Protein AF-A0A969CR47-F1 (afdb_monomer)

Radius of gyration: 21.84 Å; Cα contacts (8 Å, |Δi|>4): 94; chains: 1; bounding box: 56×28×60 Å

Sequence (159 aa):
MNSETFFQRYEGMYDSLKVIIESSEKRVLGDNDDLFSENINFFIKSYLITICTYLEAFLQDIAFEYANELNSRLKDADIPHNFVHWRIVKDIKDKELNFNKIDFSVDKKEISDNLSANPYKTIKLFKRQFKSEVQQVLMDENKILRKAFDSQGIFSVCD

Solvent-accessible surface area (backbone atoms only — not comparable to full-atom values): 9236 Å² total; per-residue (Å²): 129,64,62,63,60,51,48,56,52,51,48,52,53,50,54,56,49,47,55,51,51,54,52,51,50,48,38,51,76,71,43,96,38,61,71,52,59,77,38,43,71,58,52,55,52,51,51,51,54,50,55,36,50,49,52,28,53,51,54,43,53,48,52,49,52,53,43,50,53,52,32,49,55,45,49,74,65,67,45,54,30,56,66,56,46,62,74,73,48,92,79,84,56,84,90,68,74,58,96,40,77,44,79,63,83,75,54,70,62,62,45,50,77,54,46,45,62,49,61,70,52,30,51,52,44,49,54,70,75,40,84,65,72,62,48,56,60,54,52,57,52,46,56,52,50,49,54,54,48,65,73,65,63,63,75,85,72,81,122

Nearest PDB structures (foldseek):
  3i9w-assembly1_A  TM=3.051E-01  e=6.477E+00  Escherichia coli K-12

Mean predicted aligned error: 13.05 Å

Secondary structure (DSSP, 8-state):
-THHHHHHHHHHHHHHHHHHHHHHHHHHHTS--HHHHHTHHHHHHHHHHHHHHHHHHHHHHHHHHHHHHHHHHHHHTT-BHHHHHHHH-SS--GGG----B------HHHHHHHS-S-HHHHHHHHHHH--SSHHHHHHHHHHHHHHHHHHTTGGGG--

Structure (mmCIF, N/CA/C/O backbone):
data_AF-A0A969CR47-F1
#
_entry.id   AF-A0A969CR47-F1
#
loop_
_atom_site.group_PDB
_atom_site.id
_atom_site.type_symbol
_atom_site.label_atom_id
_atom_site.label_alt_id
_atom_site.label_comp_id
_atom_site.label_asym_id
_atom_site.label_entity_id
_atom_site.label_seq_id
_atom_site.pdbx_PDB_ins_code
_atom_site.Cartn_x
_atom_site.Cartn_y
_atom_site.Cartn_z
_atom_site.occupancy
_atom_site.B_iso_or_equiv
_atom_site.auth_seq_id
_atom_site.auth_comp_id
_atom_site.auth_asym_id
_atom_site.auth_atom_id
_atom_site.pdbx_PDB_model_num
ATOM 1 N N . MET A 1 1 ? -6.660 -4.144 -15.822 1.00 55.97 1 MET A N 1
ATOM 2 C CA . MET A 1 1 ? -6.464 -3.235 -14.677 1.00 55.97 1 MET A CA 1
ATOM 3 C C . MET A 1 1 ? -6.981 -3.940 -13.436 1.00 55.97 1 MET A C 1
ATOM 5 O O . MET A 1 1 ? -8.188 -4.100 -13.309 1.00 55.97 1 MET A O 1
ATOM 9 N N . ASN A 1 2 ? -6.088 -4.412 -12.564 1.00 67.44 2 ASN A N 1
ATOM 10 C CA . ASN A 1 2 ? -6.437 -4.989 -11.261 1.00 67.44 2 ASN A CA 1
ATOM 11 C C . ASN A 1 2 ? -6.736 -3.909 -10.208 1.00 67.44 2 ASN A C 1
ATOM 13 O O . ASN A 1 2 ? -7.090 -4.247 -9.081 1.00 67.44 2 ASN A O 1
ATOM 17 N N . SER A 1 3 ? -6.690 -2.621 -10.559 1.00 67.38 3 SER A N 1
ATOM 18 C CA . SER A 1 3 ? -7.056 -1.512 -9.668 1.00 67.38 3 SER A CA 1
ATOM 19 C C . SER A 1 3 ? -8.432 -1.682 -9.019 1.00 67.38 3 SER A C 1
ATOM 21 O O . SER A 1 3 ? -8.596 -1.364 -7.847 1.00 67.38 3 SER A O 1
ATOM 23 N N . GLU A 1 4 ? -9.409 -2.217 -9.756 1.00 72.88 4 GLU A N 1
ATOM 24 C CA . GLU A 1 4 ? -10.756 -2.486 -9.239 1.00 72.88 4 GLU A CA 1
ATOM 25 C C . GLU A 1 4 ? -10.749 -3.641 -8.224 1.00 72.88 4 GLU 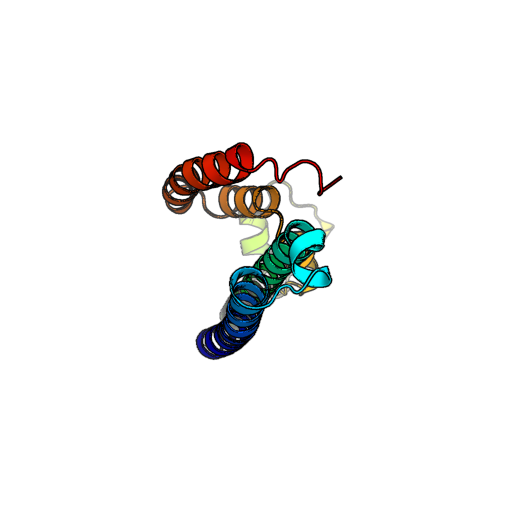A C 1
ATOM 27 O O . GLU A 1 4 ? -11.426 -3.576 -7.202 1.00 72.88 4 GLU A O 1
ATOM 32 N N . THR A 1 5 ? -9.886 -4.642 -8.428 1.00 85.06 5 THR A N 1
ATOM 33 C CA . THR A 1 5 ? -9.691 -5.748 -7.476 1.00 85.06 5 THR A CA 1
ATOM 34 C C . THR A 1 5 ? -8.961 -5.302 -6.208 1.00 85.06 5 THR A C 1
ATOM 36 O O . THR A 1 5 ? -9.307 -5.742 -5.111 1.00 85.06 5 THR A O 1
ATOM 39 N N . PHE A 1 6 ? -7.986 -4.390 -6.324 1.00 86.38 6 PHE A N 1
ATOM 40 C CA . PHE A 1 6 ? -7.343 -3.787 -5.160 1.00 86.38 6 PHE A CA 1
ATOM 41 C C . PHE A 1 6 ? -8.337 -2.938 -4.383 1.00 86.38 6 PHE A C 1
ATOM 43 O O . PHE A 1 6 ? -8.462 -3.120 -3.175 1.00 86.38 6 PHE A O 1
ATOM 50 N N . PHE A 1 7 ? -9.087 -2.074 -5.068 1.00 87.44 7 PHE A N 1
ATOM 51 C CA . PHE A 1 7 ? -10.097 -1.236 -4.434 1.00 87.44 7 PHE A CA 1
ATOM 52 C C . PHE A 1 7 ? -11.090 -2.072 -3.619 1.00 87.44 7 PHE A C 1
ATOM 54 O O . PHE A 1 7 ? -11.187 -1.870 -2.414 1.00 87.44 7 PHE A O 1
ATOM 61 N N . GLN A 1 8 ? -11.710 -3.088 -4.228 1.00 91.44 8 GLN A N 1
ATOM 62 C CA . GLN A 1 8 ? -12.655 -3.983 -3.545 1.00 91.44 8 GLN A CA 1
ATOM 63 C C . GLN A 1 8 ? -12.045 -4.676 -2.319 1.00 91.44 8 GLN A C 1
ATOM 65 O O . GLN A 1 8 ? -12.694 -4.823 -1.284 1.00 91.44 8 GLN A O 1
ATOM 70 N N . ARG A 1 9 ? -10.780 -5.103 -2.410 1.00 92.56 9 ARG A N 1
ATOM 71 C CA . ARG A 1 9 ? -10.086 -5.752 -1.293 1.00 92.56 9 ARG A CA 1
ATOM 72 C C . ARG A 1 9 ? -9.911 -4.801 -0.109 1.00 92.56 9 ARG A C 1
ATOM 74 O O . ARG A 1 9 ? -10.227 -5.175 1.018 1.00 92.56 9 ARG A O 1
ATOM 81 N N . TYR A 1 10 ? -9.366 -3.612 -0.349 1.00 92.50 10 TYR A N 1
ATOM 82 C CA . TYR A 1 10 ? -9.075 -2.658 0.723 1.00 92.50 10 TYR A CA 1
ATOM 83 C C . TYR A 1 10 ? -10.348 -1.991 1.262 1.00 92.50 10 TYR A C 1
ATOM 85 O O . TYR A 1 10 ? -10.428 -1.737 2.463 1.00 92.50 10 TYR A O 1
ATOM 93 N N . GLU A 1 11 ? -11.365 -1.807 0.418 1.00 92.81 11 GLU A N 1
ATOM 94 C CA . GLU A 1 11 ? -12.720 -1.421 0.823 1.00 92.81 11 GLU A CA 1
ATOM 95 C C . GLU A 1 11 ? -13.319 -2.460 1.781 1.00 92.81 11 GLU A C 1
ATOM 97 O O . GLU A 1 11 ? -13.705 -2.113 2.893 1.00 92.81 11 GLU A O 1
ATOM 102 N N . GLY A 1 12 ? -13.262 -3.752 1.440 1.00 94.19 12 GLY A N 1
ATOM 103 C CA . GLY A 1 12 ? -13.749 -4.816 2.325 1.00 94.19 12 GLY A CA 1
ATOM 104 C C . GLY A 1 12 ? -13.012 -4.893 3.672 1.00 94.19 12 GLY A C 1
ATOM 105 O O . GLY A 1 12 ? -13.620 -5.178 4.708 1.00 94.19 12 GLY A O 1
ATOM 106 N N . MET A 1 13 ? -11.705 -4.606 3.693 1.00 94.25 13 MET A N 1
ATOM 107 C CA . MET A 1 13 ? -10.932 -4.509 4.941 1.00 94.25 13 MET A CA 1
ATOM 108 C C . MET A 1 13 ? -11.374 -3.312 5.793 1.00 94.25 13 MET A C 1
ATOM 110 O O . MET A 1 13 ? -11.501 -3.437 7.013 1.00 94.25 13 MET A O 1
ATOM 114 N N . TYR A 1 14 ? -11.636 -2.167 5.160 1.00 93.44 14 TYR A N 1
ATOM 115 C CA . TYR A 1 14 ? -12.145 -0.977 5.833 1.00 93.44 14 TYR A CA 1
ATOM 116 C C . TYR A 1 14 ? -13.555 -1.192 6.396 1.00 93.44 14 TYR A C 1
ATOM 118 O O . TYR A 1 14 ? -13.793 -0.883 7.562 1.00 93.44 14 TYR A O 1
ATOM 126 N N . ASP A 1 15 ? -14.458 -1.798 5.625 1.00 95.25 15 ASP A N 1
ATOM 127 C CA . ASP A 1 15 ? -15.814 -2.123 6.076 1.00 95.25 15 ASP A CA 1
ATOM 128 C C . ASP A 1 15 ? -15.798 -3.084 7.268 1.00 95.25 15 ASP A C 1
ATOM 130 O O . ASP A 1 15 ? -16.512 -2.883 8.252 1.00 95.25 15 ASP A O 1
ATOM 134 N N . SER A 1 16 ? -14.917 -4.086 7.237 1.00 95.38 16 SER A N 1
ATOM 135 C CA . SER A 1 16 ? -14.725 -5.005 8.364 1.00 95.38 16 SER A CA 1
ATOM 136 C C . SER A 1 16 ? -14.256 -4.269 9.623 1.00 95.38 16 SER A C 1
ATOM 138 O O . SER A 1 16 ? -14.755 -4.524 10.720 1.00 95.38 16 SER A O 1
ATOM 140 N N . LEU A 1 17 ? -13.322 -3.322 9.479 1.00 94.44 17 LEU A N 1
ATOM 141 C CA . LEU A 1 17 ? -12.855 -2.494 10.589 1.00 94.44 17 LEU A CA 1
ATOM 142 C C . LEU A 1 17 ? -13.961 -1.574 11.117 1.00 94.44 17 LEU A C 1
ATOM 144 O O . LEU A 1 17 ? -14.091 -1.405 12.328 1.00 94.44 17 LEU A O 1
ATOM 148 N N . LYS A 1 18 ? -14.784 -1.014 10.230 1.00 95.00 18 LYS A N 1
ATOM 149 C CA . LYS A 1 18 ? -15.913 -0.158 10.598 1.00 95.00 18 LYS A CA 1
ATOM 150 C C . LYS A 1 18 ? -16.908 -0.896 11.494 1.00 95.00 18 LYS A C 1
ATOM 152 O O . LYS A 1 18 ? -17.297 -0.358 12.526 1.00 95.00 18 LYS A O 1
ATOM 157 N N . VAL A 1 19 ? -17.233 -2.149 11.169 1.00 96.25 19 VAL A N 1
ATOM 158 C CA . VAL A 1 19 ? -18.091 -3.000 12.014 1.00 96.25 19 VAL A CA 1
ATOM 159 C C . VAL A 1 19 ? -17.498 -3.183 13.417 1.00 96.25 19 VAL A C 1
ATOM 161 O O . VAL A 1 19 ? -18.226 -3.136 14.409 1.00 96.25 19 VAL A O 1
ATOM 164 N N . ILE A 1 20 ? -16.177 -3.358 13.523 1.00 92.94 20 ILE A N 1
ATOM 165 C CA . ILE A 1 20 ? -15.490 -3.471 14.819 1.00 92.94 20 ILE A CA 1
ATOM 166 C C . ILE A 1 20 ? -15.611 -2.162 15.604 1.00 92.94 20 ILE A C 1
ATOM 168 O O . ILE A 1 20 ? -15.967 -2.197 16.778 1.00 92.94 20 ILE A O 1
ATOM 172 N N . ILE A 1 21 ? -15.360 -1.020 14.960 1.00 92.50 21 ILE A N 1
ATOM 173 C CA . ILE A 1 21 ? -15.454 0.303 15.592 1.00 92.50 21 ILE A CA 1
ATOM 174 C C . ILE A 1 21 ? -16.874 0.552 16.110 1.00 92.50 21 ILE A C 1
ATOM 176 O O . ILE A 1 21 ? -17.035 0.930 17.266 1.00 92.50 21 ILE A O 1
ATOM 180 N N . GLU A 1 22 ? -17.899 0.272 15.303 1.00 92.38 22 GLU A N 1
ATOM 181 C CA . GLU A 1 22 ? -19.306 0.412 15.702 1.00 92.38 22 GLU A CA 1
ATOM 182 C C . GLU A 1 22 ? -19.666 -0.520 16.871 1.00 92.38 22 GLU A C 1
ATOM 184 O O . GLU A 1 22 ? -20.408 -0.144 17.780 1.00 92.38 22 GLU A O 1
ATOM 189 N N . SER A 1 23 ? -19.135 -1.747 16.882 1.00 90.31 23 SER A N 1
ATOM 190 C CA . SER A 1 23 ? -19.315 -2.665 18.010 1.00 90.31 23 SER A CA 1
ATOM 191 C C . SER A 1 23 ? -18.625 -2.159 19.276 1.00 90.31 23 SER A C 1
ATOM 193 O O . SER A 1 23 ? -19.164 -2.333 20.368 1.00 90.31 23 SER A O 1
ATOM 195 N N . SER A 1 24 ? -17.441 -1.566 19.153 1.00 88.69 24 SER A N 1
ATOM 196 C CA . SER A 1 24 ? -16.697 -0.998 20.276 1.00 88.69 24 SER A CA 1
ATOM 197 C C . SER A 1 24 ? -17.362 0.263 20.818 1.00 88.69 24 SER A C 1
ATOM 199 O O . SER A 1 24 ? -17.467 0.411 22.030 1.00 88.69 24 SER A O 1
ATOM 201 N N . GLU A 1 25 ? -17.898 1.120 19.950 1.00 88.75 25 GLU A N 1
ATOM 202 C CA . GLU A 1 25 ? -18.692 2.289 20.340 1.00 88.75 25 GLU A CA 1
ATOM 203 C C . GLU A 1 25 ? -19.928 1.877 21.150 1.00 88.75 25 GLU A C 1
ATOM 205 O O . GLU A 1 25 ? -20.166 2.410 22.233 1.00 88.75 25 GLU A O 1
ATOM 210 N N . LYS A 1 26 ? -20.676 0.864 20.688 1.00 89.25 26 LYS A N 1
ATOM 211 C CA . LYS A 1 26 ? -21.832 0.331 21.430 1.00 89.25 26 LYS A CA 1
ATOM 212 C C . LYS A 1 26 ? -21.454 -0.181 22.820 1.00 89.25 26 LYS A C 1
ATOM 214 O O . LYS A 1 26 ? -22.204 0.055 23.763 1.00 89.25 26 LYS A O 1
ATOM 219 N N . ARG A 1 27 ? -20.301 -0.846 22.953 1.00 87.06 27 ARG A N 1
ATOM 220 C CA . ARG A 1 27 ? -19.798 -1.350 24.243 1.00 87.06 27 ARG A CA 1
ATOM 221 C C . ARG A 1 27 ? -19.385 -0.237 25.194 1.00 87.06 27 ARG A C 1
ATOM 223 O O . ARG A 1 27 ? -19.542 -0.411 26.385 1.00 87.06 27 ARG A O 1
ATOM 230 N N . VAL A 1 28 ? -18.895 0.891 24.686 1.00 86.12 28 VAL A N 1
ATOM 231 C CA . VAL A 1 28 ? -18.583 2.066 25.515 1.00 86.12 28 VAL A CA 1
ATOM 232 C C . VAL A 1 28 ? -19.859 2.784 25.971 1.00 86.12 28 VAL A C 1
ATOM 234 O O . VAL A 1 28 ? -19.925 3.276 27.091 1.00 86.12 28 VAL A O 1
ATOM 237 N N . LEU A 1 29 ? -20.862 2.895 25.093 1.00 84.06 29 LEU A N 1
ATOM 238 C CA . LEU A 1 29 ? -22.063 3.697 25.356 1.00 84.06 29 LEU A CA 1
ATOM 239 C C . LEU A 1 29 ? -23.167 2.950 26.120 1.00 84.06 29 LEU A C 1
ATOM 241 O O . LEU A 1 29 ? -23.986 3.598 26.771 1.00 84.06 29 LEU A O 1
ATOM 245 N N . GLY A 1 30 ? -23.259 1.625 25.970 1.00 74.31 30 GLY A N 1
ATOM 246 C CA . GLY A 1 30 ? -24.411 0.837 26.423 1.00 74.31 30 GLY A CA 1
ATOM 247 C C . GLY A 1 30 ? -24.152 -0.065 27.627 1.00 74.31 30 GLY A C 1
ATOM 248 O O . GLY A 1 30 ? -24.983 -0.120 28.531 1.00 74.31 30 GLY A O 1
ATOM 249 N N . ASP A 1 31 ? -23.015 -0.755 27.645 1.00 63.28 31 ASP A N 1
ATOM 250 C CA . ASP A 1 31 ? -22.626 -1.656 28.726 1.00 63.28 31 ASP A CA 1
ATOM 251 C C . ASP A 1 31 ? -21.531 -0.953 29.537 1.00 63.28 31 ASP A C 1
ATOM 253 O O . ASP A 1 31 ? -20.643 -0.354 28.947 1.00 63.28 31 ASP A O 1
ATOM 257 N N . ASN A 1 32 ? -21.563 -0.985 30.873 1.00 65.94 32 ASN A N 1
ATOM 258 C CA . ASN A 1 32 ? -20.426 -0.541 31.701 1.00 65.94 32 ASN A CA 1
ATOM 259 C C . ASN A 1 32 ? -19.236 -1.502 31.491 1.00 65.94 32 ASN A C 1
ATOM 261 O O . ASN A 1 32 ? -18.898 -2.313 32.351 1.00 65.94 32 ASN A O 1
ATOM 265 N N . ASP A 1 33 ? -18.658 -1.484 30.294 1.00 81.06 33 ASP A N 1
ATOM 266 C CA . ASP A 1 33 ? -17.478 -2.231 29.911 1.00 81.06 33 ASP A CA 1
ATOM 267 C C . ASP A 1 33 ? -16.270 -1.389 30.310 1.00 81.06 33 ASP A C 1
ATOM 269 O O . ASP A 1 33 ? -15.766 -0.562 29.540 1.00 81.06 33 ASP A O 1
ATOM 273 N N . ASP A 1 34 ? -15.854 -1.565 31.564 1.00 83.25 34 ASP A N 1
ATOM 274 C CA . ASP A 1 34 ? -14.747 -0.824 32.171 1.00 83.25 34 ASP A CA 1
ATOM 275 C C . ASP A 1 34 ? -13.462 -0.973 31.341 1.00 83.25 34 ASP A C 1
ATOM 277 O O . ASP A 1 34 ? -12.730 -0.006 31.151 1.00 83.25 34 ASP A O 1
ATOM 281 N N . LEU A 1 35 ? -13.231 -2.141 30.723 1.00 84.88 35 LEU A N 1
ATOM 282 C CA . LEU A 1 35 ? -12.070 -2.364 29.860 1.00 84.88 35 LEU A CA 1
ATOM 283 C C . LEU A 1 35 ? -12.085 -1.429 28.645 1.00 84.88 35 LEU A C 1
ATOM 285 O O . LEU A 1 35 ? -11.063 -0.816 28.332 1.00 84.88 35 LEU A O 1
ATOM 289 N N . PHE A 1 36 ? -13.213 -1.319 27.942 1.00 83.88 36 PHE A N 1
ATOM 290 C CA . PHE A 1 36 ? -13.320 -0.434 26.778 1.00 83.88 36 PHE A CA 1
ATOM 291 C C . PHE A 1 36 ? -13.347 1.042 27.167 1.00 83.88 36 PHE A C 1
ATOM 293 O O . PHE A 1 36 ? -12.720 1.862 26.493 1.00 83.88 36 PHE A O 1
ATOM 300 N N . SER A 1 37 ? -14.020 1.367 28.266 1.00 82.88 37 SER A N 1
ATOM 301 C CA . SER A 1 37 ? -14.173 2.737 28.753 1.00 82.88 37 SER A CA 1
ATOM 302 C C . SER A 1 37 ? -12.847 3.313 29.255 1.00 82.88 37 SER A C 1
ATOM 304 O O . SER A 1 37 ? -12.476 4.428 28.886 1.00 82.88 37 SER A O 1
ATOM 306 N N . GLU A 1 38 ? -12.073 2.535 30.015 1.00 87.06 38 GLU A N 1
ATOM 307 C CA . GLU A 1 38 ? -10.757 2.945 30.520 1.00 87.06 38 GLU A CA 1
ATOM 308 C C . GLU A 1 38 ? -9.695 3.012 29.411 1.00 87.06 38 GLU A C 1
ATOM 310 O O . GLU A 1 38 ? -8.763 3.816 29.485 1.00 87.06 38 GLU A O 1
ATOM 315 N N . ASN A 1 39 ? -9.839 2.206 28.352 1.00 89.50 39 ASN A N 1
ATOM 316 C CA . ASN A 1 39 ? -8.831 2.067 27.295 1.00 89.50 39 ASN A CA 1
ATOM 317 C C . ASN A 1 39 ? -9.260 2.651 25.939 1.00 89.50 39 ASN A C 1
ATOM 319 O O . ASN A 1 39 ? -8.618 2.386 24.920 1.00 89.50 39 ASN A O 1
ATOM 323 N N . ILE A 1 40 ? -10.297 3.491 25.890 1.00 87.56 40 ILE A N 1
ATOM 324 C CA . ILE A 1 40 ? -10.848 4.025 24.633 1.00 87.56 40 ILE A CA 1
ATOM 325 C C . ILE A 1 40 ? -9.798 4.732 23.764 1.00 87.56 40 ILE A C 1
ATOM 327 O O . ILE A 1 40 ? -9.739 4.543 22.549 1.00 87.56 40 ILE A O 1
ATOM 331 N N . ASN A 1 41 ? -8.888 5.475 24.396 1.00 84.00 41 ASN A N 1
ATOM 332 C CA . ASN A 1 41 ? -7.802 6.171 23.711 1.00 84.00 41 ASN A CA 1
ATOM 333 C C . ASN A 1 41 ? -6.826 5.203 23.031 1.00 84.00 41 ASN A C 1
ATOM 335 O O . ASN A 1 41 ? -6.278 5.530 21.979 1.00 84.00 41 ASN A O 1
ATOM 339 N N . PHE A 1 42 ? -6.594 4.026 23.615 1.00 88.44 42 PHE A N 1
ATOM 340 C CA . PHE A 1 42 ? -5.757 2.993 23.008 1.00 88.44 42 PHE A CA 1
ATOM 341 C C . PHE A 1 42 ? -6.435 2.409 21.766 1.00 88.44 42 PHE A C 1
ATOM 343 O O . PHE A 1 42 ? -5.809 2.325 20.708 1.00 88.44 42 PHE A O 1
ATOM 350 N N . PHE A 1 43 ? -7.727 2.085 21.862 1.00 87.19 43 PHE A N 1
ATOM 351 C CA . PHE A 1 43 ? -8.492 1.539 20.742 1.00 87.19 43 PHE A CA 1
ATOM 352 C C . PHE A 1 43 ? -8.586 2.520 19.571 1.00 87.19 43 PHE A C 1
ATOM 354 O O . PHE A 1 43 ? -8.248 2.148 18.452 1.00 87.19 43 PHE A O 1
ATOM 361 N N . ILE A 1 44 ? -8.925 3.791 19.822 1.00 86.00 44 ILE A N 1
ATOM 362 C CA . ILE A 1 44 ? -8.982 4.829 18.775 1.00 86.00 44 ILE A CA 1
ATOM 363 C C . ILE A 1 44 ? -7.636 4.953 18.050 1.00 86.00 44 ILE A C 1
ATOM 365 O O . ILE A 1 44 ? -7.591 4.977 16.818 1.00 86.00 44 ILE A O 1
ATOM 369 N N . LYS A 1 45 ? -6.527 4.985 18.799 1.00 82.06 45 LYS A N 1
ATOM 370 C CA . LYS A 1 45 ? -5.178 5.040 18.216 1.00 82.06 45 LYS A CA 1
ATOM 371 C C . LYS A 1 45 ? -4.879 3.800 17.373 1.00 82.06 45 LYS A C 1
ATOM 373 O O . LYS A 1 45 ? -4.357 3.931 16.269 1.00 82.06 45 LYS A O 1
ATOM 378 N N . SER A 1 46 ? -5.244 2.613 17.855 1.00 87.12 46 SER A N 1
ATOM 379 C CA . SER A 1 46 ? -5.078 1.356 17.118 1.00 87.12 46 SER A CA 1
ATOM 380 C C . SER A 1 46 ? -5.886 1.340 15.814 1.00 87.12 46 SER A C 1
ATOM 382 O O . SER A 1 46 ? -5.347 0.983 14.762 1.00 87.12 46 SER A O 1
ATOM 384 N N . TYR A 1 47 ? -7.139 1.802 15.838 1.00 88.69 47 TYR A N 1
ATOM 385 C CA . TYR A 1 47 ? -7.971 1.909 14.639 1.00 88.69 47 TYR A CA 1
ATOM 386 C C . TYR A 1 47 ? -7.382 2.884 13.624 1.00 88.69 47 TYR A C 1
ATOM 388 O O . TYR A 1 47 ? -7.305 2.558 12.442 1.00 88.69 47 TYR A O 1
ATOM 396 N N . LEU A 1 48 ? -6.894 4.042 14.077 1.00 84.19 48 LEU A N 1
ATOM 397 C CA . LEU A 1 48 ? -6.260 5.026 13.203 1.00 84.19 48 LEU A CA 1
ATOM 398 C C . LEU A 1 48 ? -5.012 4.455 12.515 1.00 84.19 48 LEU A C 1
ATOM 400 O O . LEU A 1 48 ? -4.874 4.578 11.300 1.00 84.19 48 LEU A O 1
ATOM 404 N N . ILE A 1 49 ? -4.136 3.781 13.269 1.00 82.50 49 ILE A N 1
ATOM 405 C CA . ILE A 1 49 ? -2.954 3.103 12.711 1.00 82.50 49 ILE A CA 1
ATOM 406 C C . ILE A 1 49 ? -3.380 2.066 11.665 1.00 82.50 49 ILE A C 1
ATOM 408 O O . ILE A 1 49 ? -2.785 1.985 10.589 1.00 82.50 49 ILE A O 1
ATOM 412 N N . THR A 1 50 ? -4.439 1.310 11.951 1.00 86.19 50 THR A N 1
ATOM 413 C CA . THR A 1 50 ? -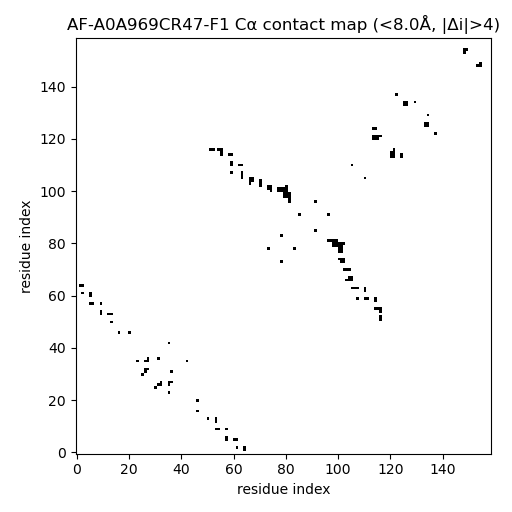4.955 0.268 11.057 1.00 86.19 50 THR A CA 1
ATOM 414 C C . THR A 1 50 ? -5.484 0.855 9.746 1.00 86.19 50 THR A C 1
ATOM 416 O O . THR A 1 50 ? -5.090 0.395 8.675 1.00 86.19 50 THR A O 1
ATOM 419 N N . ILE A 1 51 ? -6.294 1.920 9.804 1.00 88.00 51 ILE A N 1
ATOM 420 C CA . ILE A 1 51 ? -6.794 2.629 8.611 1.00 88.00 51 ILE A CA 1
ATOM 421 C C . ILE A 1 51 ? -5.627 3.158 7.774 1.00 88.00 51 ILE A C 1
ATOM 423 O O . ILE A 1 51 ? -5.588 2.952 6.561 1.00 88.00 51 ILE A O 1
ATOM 427 N N . CYS A 1 52 ? -4.649 3.803 8.415 1.00 83.06 52 CYS A N 1
ATOM 428 C CA . CYS A 1 52 ? -3.466 4.320 7.733 1.00 83.06 52 CYS A CA 1
ATOM 429 C C . CYS A 1 52 ? -2.660 3.205 7.050 1.00 83.06 52 CYS A C 1
ATOM 431 O O . CYS A 1 52 ? -2.183 3.395 5.934 1.00 83.06 52 CYS A O 1
ATOM 433 N N . THR A 1 53 ? -2.556 2.034 7.683 1.00 86.75 53 THR A N 1
ATOM 434 C CA . THR A 1 53 ? -1.862 0.864 7.124 1.00 86.75 53 THR A CA 1
ATOM 435 C C . THR A 1 53 ? -2.588 0.321 5.893 1.00 86.75 53 THR A C 1
ATOM 437 O O . THR A 1 53 ? -1.951 -0.006 4.894 1.00 86.75 53 THR A O 1
ATOM 440 N N . TYR A 1 54 ? -3.923 0.255 5.927 1.00 89.25 54 TYR A N 1
ATOM 441 C CA . TYR A 1 54 ? -4.718 -0.183 4.775 1.00 89.25 54 TYR A CA 1
ATOM 442 C C . TYR A 1 54 ? -4.576 0.785 3.601 1.00 89.25 54 TYR A C 1
ATOM 444 O O . TYR A 1 54 ? -4.362 0.351 2.470 1.00 89.25 54 TYR A O 1
ATOM 452 N N . LEU A 1 55 ? -4.634 2.090 3.875 1.00 85.75 55 LEU A N 1
ATOM 453 C CA . LEU A 1 55 ? -4.457 3.120 2.856 1.00 85.75 55 LEU A CA 1
ATOM 454 C C . LEU A 1 55 ? -3.048 3.090 2.249 1.00 85.75 55 LEU A C 1
ATOM 456 O O . LEU A 1 55 ? -2.900 3.204 1.035 1.00 85.75 55 LEU A O 1
ATOM 460 N N . GLU A 1 56 ? -2.015 2.918 3.076 1.00 83.62 56 GLU A N 1
ATOM 461 C CA . GLU A 1 56 ?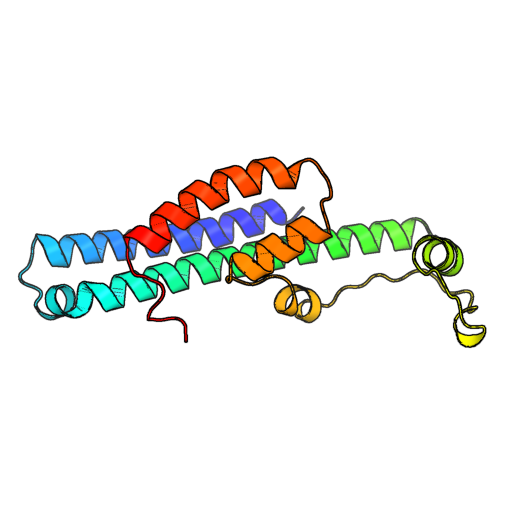 -0.633 2.776 2.614 1.00 83.62 56 GLU A CA 1
ATOM 462 C C . GLU A 1 56 ? -0.484 1.582 1.671 1.00 83.62 56 GLU A C 1
ATOM 464 O O . GLU A 1 56 ? 0.002 1.743 0.552 1.00 83.62 56 GLU A O 1
ATOM 469 N N . ALA A 1 57 ? -0.949 0.406 2.092 1.00 88.56 57 ALA A N 1
ATOM 470 C CA . ALA A 1 57 ? -0.846 -0.813 1.300 1.00 88.56 57 ALA A CA 1
ATOM 471 C C . ALA A 1 57 ? -1.606 -0.698 -0.035 1.00 88.56 57 ALA A C 1
ATOM 473 O O . ALA A 1 57 ? -1.082 -1.082 -1.081 1.00 88.56 57 ALA A O 1
ATOM 474 N N . PHE A 1 58 ? -2.791 -0.080 -0.026 1.00 89.25 58 PHE A N 1
ATOM 475 C CA . PHE A 1 58 ? -3.558 0.196 -1.240 1.00 89.25 58 PHE A CA 1
ATOM 476 C C . PHE A 1 58 ? -2.794 1.075 -2.234 1.00 89.25 58 PHE A C 1
ATOM 478 O O . PHE A 1 58 ? -2.685 0.744 -3.417 1.00 89.25 58 PHE A O 1
ATOM 485 N N . LEU A 1 59 ? -2.237 2.188 -1.754 1.00 85.88 59 LEU A N 1
ATOM 486 C CA . LEU A 1 59 ? -1.473 3.108 -2.591 1.00 85.88 59 LEU A CA 1
ATOM 487 C C . LEU A 1 59 ? -0.193 2.455 -3.132 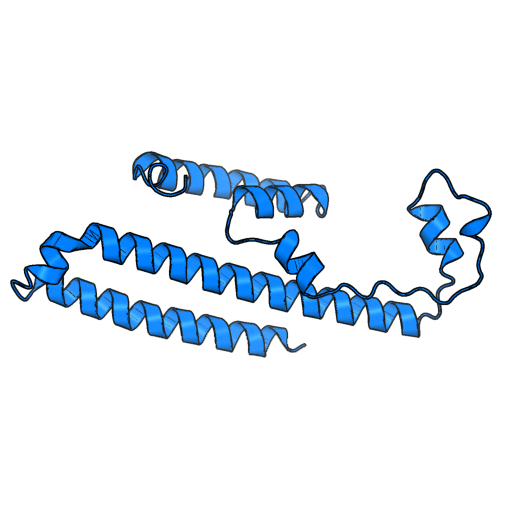1.00 85.88 59 LEU A C 1
ATOM 489 O O . LEU A 1 59 ? 0.166 2.698 -4.285 1.00 85.88 59 LEU A O 1
ATOM 493 N N . GLN A 1 60 ? 0.481 1.623 -2.333 1.00 88.12 60 GLN A N 1
ATOM 494 C CA . GLN A 1 60 ? 1.663 0.873 -2.763 1.00 88.12 60 GLN A CA 1
ATOM 495 C C . GLN A 1 60 ? 1.321 -0.137 -3.866 1.00 88.12 60 GLN A C 1
ATOM 497 O O . GLN A 1 60 ? 2.032 -0.198 -4.870 1.00 88.12 60 GLN A O 1
ATOM 502 N N . ASP A 1 61 ? 0.223 -0.885 -3.723 1.00 89.50 61 ASP A N 1
ATOM 503 C CA . ASP A 1 61 ? -0.212 -1.860 -4.728 1.00 89.50 61 ASP A CA 1
ATOM 504 C C . ASP A 1 61 ? -0.601 -1.183 -6.054 1.00 89.50 61 ASP A C 1
ATOM 506 O O . ASP A 1 61 ? -0.150 -1.622 -7.116 1.00 89.50 61 ASP A O 1
ATOM 510 N N . ILE A 1 62 ? -1.349 -0.070 -6.012 1.00 87.50 62 ILE A N 1
ATOM 511 C CA . ILE A 1 62 ? -1.683 0.708 -7.220 1.00 87.50 62 ILE A CA 1
ATOM 512 C C . ILE A 1 62 ? -0.424 1.261 -7.885 1.00 87.50 62 ILE A C 1
ATOM 514 O O . ILE A 1 62 ? -0.268 1.151 -9.103 1.00 87.50 62 ILE A O 1
ATOM 518 N N . ALA A 1 63 ? 0.474 1.871 -7.107 1.00 85.50 63 ALA A N 1
ATOM 519 C CA . ALA A 1 63 ? 1.703 2.441 -7.645 1.00 85.50 63 ALA A CA 1
ATOM 520 C C . ALA A 1 63 ? 2.569 1.364 -8.312 1.00 85.50 63 ALA A C 1
ATOM 522 O O . ALA A 1 63 ? 3.128 1.600 -9.384 1.00 85.50 63 ALA A O 1
ATOM 523 N N . PHE A 1 64 ? 2.644 0.175 -7.708 1.00 88.31 64 PHE A N 1
ATOM 524 C CA . PHE A 1 64 ? 3.381 -0.957 -8.255 1.00 88.31 64 PHE A CA 1
ATOM 525 C C . PHE A 1 64 ? 2.771 -1.475 -9.555 1.00 88.31 64 PHE A C 1
ATOM 527 O O . PHE A 1 64 ? 3.495 -1.698 -10.525 1.00 88.31 64 PHE A O 1
ATOM 534 N N . GLU A 1 65 ? 1.449 -1.640 -9.613 1.00 88.06 65 GLU A N 1
ATOM 535 C CA . GLU A 1 65 ? 0.788 -2.061 -10.849 1.00 88.06 65 GLU A CA 1
ATOM 536 C C . GLU A 1 65 ? 0.995 -1.035 -11.968 1.00 88.06 65 GLU A C 1
ATOM 538 O O . GLU A 1 65 ? 1.380 -1.405 -13.076 1.00 88.06 65 GLU A O 1
ATOM 543 N N . TYR A 1 66 ? 0.840 0.255 -11.665 1.00 85.88 66 TYR A N 1
ATOM 544 C CA . TYR A 1 66 ? 1.049 1.316 -12.645 1.00 85.88 66 TYR A CA 1
ATOM 545 C C . TYR A 1 66 ? 2.498 1.370 -13.154 1.00 85.88 66 TYR A C 1
ATOM 547 O O . TYR A 1 66 ? 2.731 1.558 -14.349 1.00 85.88 66 TYR A O 1
ATOM 555 N N . ALA A 1 67 ? 3.483 1.162 -12.274 1.00 86.19 67 ALA A N 1
ATOM 556 C CA . ALA A 1 67 ? 4.889 1.076 -12.663 1.00 86.19 67 ALA A CA 1
ATOM 557 C C . ALA A 1 67 ? 5.156 -0.120 -13.594 1.00 86.19 67 ALA A C 1
ATOM 559 O O . ALA A 1 67 ? 5.850 0.032 -14.600 1.00 86.19 67 ALA A O 1
ATOM 560 N N . ASN A 1 68 ? 4.568 -1.285 -13.308 1.00 88.81 68 ASN A N 1
ATOM 561 C CA . ASN A 1 68 ? 4.713 -2.476 -14.149 1.00 88.81 68 ASN A CA 1
ATOM 562 C C . ASN A 1 68 ? 4.060 -2.310 -15.522 1.00 88.81 68 ASN A C 1
ATOM 564 O O . ASN A 1 68 ? 4.665 -2.673 -16.528 1.00 88.81 68 ASN A O 1
ATOM 568 N N . GLU A 1 69 ? 2.864 -1.726 -15.574 1.00 87.31 69 GLU A N 1
ATOM 569 C CA . GLU A 1 69 ? 2.165 -1.406 -16.822 1.00 87.31 69 GLU A CA 1
ATOM 570 C C . GLU A 1 69 ? 3.014 -0.468 -17.695 1.00 87.31 69 GLU A C 1
ATOM 572 O O . GLU A 1 69 ? 3.238 -0.726 -18.880 1.00 87.31 69 GLU A O 1
ATOM 577 N N . LEU A 1 70 ? 3.543 0.608 -17.100 1.00 85.12 70 LEU A N 1
ATOM 578 C CA . LEU A 1 70 ? 4.437 1.534 -17.792 1.00 85.12 70 LEU A CA 1
ATOM 579 C C . LEU A 1 70 ? 5.696 0.834 -18.299 1.00 85.12 70 LEU A C 1
ATOM 581 O O . LEU A 1 70 ? 6.085 1.054 -19.446 1.00 85.12 70 LEU A O 1
ATOM 585 N N . ASN A 1 71 ? 6.313 -0.018 -17.478 1.00 86.94 71 ASN A N 1
ATOM 586 C CA . ASN A 1 71 ? 7.499 -0.763 -17.879 1.00 86.94 71 ASN A CA 1
ATOM 587 C C . ASN A 1 71 ? 7.197 -1.743 -19.024 1.00 86.94 71 ASN A C 1
ATOM 589 O O . ASN A 1 71 ? 7.988 -1.838 -19.958 1.00 86.94 71 ASN A O 1
ATOM 593 N N . SER A 1 72 ? 6.042 -2.420 -19.006 1.00 87.44 72 SER A N 1
ATOM 594 C CA . SER A 1 72 ? 5.614 -3.302 -20.101 1.00 87.44 72 SER A CA 1
ATOM 595 C C . SER A 1 72 ? 5.484 -2.525 -21.404 1.00 87.44 72 SER A C 1
ATOM 597 O O . SER A 1 72 ? 6.131 -2.863 -22.389 1.00 87.44 72 SER A O 1
ATOM 599 N N . ARG A 1 73 ? 4.745 -1.410 -21.389 1.00 87.31 73 ARG A N 1
ATOM 600 C CA . ARG A 1 73 ? 4.563 -0.557 -22.573 1.00 87.31 73 ARG A CA 1
ATOM 601 C C . ARG A 1 73 ? 5.882 -0.023 -23.118 1.00 87.31 73 ARG A C 1
ATOM 603 O O . ARG A 1 73 ? 6.037 0.151 -24.322 1.00 87.31 73 ARG A O 1
ATOM 610 N N . LEU A 1 74 ? 6.820 0.275 -22.229 1.00 83.50 74 LEU A N 1
ATOM 611 C CA . LEU A 1 74 ? 8.133 0.772 -22.597 1.00 83.50 74 LEU A CA 1
ATOM 612 C C . LEU A 1 74 ? 9.004 -0.321 -23.234 1.00 83.50 74 LEU A C 1
ATOM 614 O O . LEU A 1 74 ? 9.690 -0.050 -24.220 1.00 83.50 74 LEU A O 1
ATOM 618 N N . LYS A 1 75 ? 8.936 -1.549 -22.704 1.00 85.38 75 LYS A N 1
ATOM 619 C CA . LYS A 1 75 ? 9.568 -2.736 -23.295 1.00 85.38 75 LYS A CA 1
ATOM 620 C C . LYS A 1 75 ? 8.970 -3.058 -24.665 1.00 85.38 75 LYS A C 1
ATOM 622 O O . LYS A 1 75 ? 9.725 -3.327 -25.596 1.00 85.38 75 LYS A O 1
ATOM 627 N N . ASP A 1 76 ? 7.650 -2.946 -24.806 1.00 87.69 76 ASP A N 1
ATOM 628 C CA . ASP A 1 76 ? 6.931 -3.165 -26.068 1.00 87.69 76 ASP A CA 1
ATOM 629 C C . ASP A 1 76 ? 7.268 -2.107 -27.128 1.00 87.69 76 ASP A C 1
ATOM 631 O O . ASP A 1 76 ? 7.333 -2.409 -28.318 1.00 87.69 76 ASP A O 1
ATOM 635 N N . ALA A 1 77 ? 7.521 -0.865 -26.707 1.00 85.50 77 ALA A N 1
ATOM 636 C CA . ALA A 1 77 ? 7.926 0.224 -27.593 1.00 85.50 77 ALA A CA 1
ATOM 637 C C . ALA A 1 77 ? 9.385 0.115 -28.085 1.00 85.50 77 ALA A C 1
ATOM 639 O O . ALA A 1 77 ? 9.797 0.917 -28.922 1.00 85.50 77 ALA A O 1
ATOM 640 N N . ASP A 1 78 ? 10.160 -0.840 -27.555 1.00 82.06 78 ASP A N 1
ATOM 641 C CA . ASP A 1 78 ? 11.568 -1.106 -27.882 1.00 82.06 78 ASP A CA 1
ATOM 642 C C . ASP A 1 78 ? 12.459 0.151 -27.872 1.00 82.06 78 ASP A C 1
ATOM 644 O O . ASP A 1 78 ? 13.333 0.350 -28.719 1.00 82.06 78 ASP A O 1
ATOM 648 N N . ILE A 1 79 ? 12.212 1.046 -26.909 1.00 80.00 79 ILE A N 1
ATOM 649 C CA . ILE A 1 79 ? 12.919 2.325 -26.825 1.00 80.00 79 ILE A CA 1
ATOM 650 C C . ILE A 1 79 ? 14.359 2.082 -26.337 1.00 80.00 79 ILE A C 1
ATOM 652 O O . IL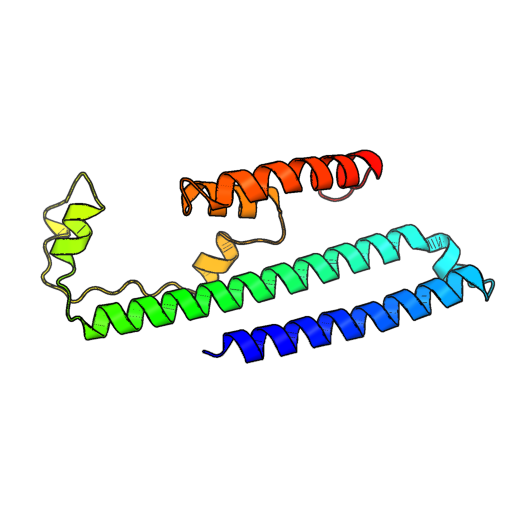E A 1 79 ? 14.557 1.473 -25.279 1.00 80.00 79 ILE A O 1
ATOM 656 N N . PRO A 1 80 ? 15.387 2.593 -27.043 1.00 81.25 80 PRO A N 1
ATOM 657 C CA . PRO A 1 80 ? 16.768 2.465 -26.595 1.00 81.25 80 PRO A CA 1
ATOM 658 C C . PRO A 1 80 ? 16.995 3.167 -25.252 1.00 81.25 80 PRO A C 1
ATOM 660 O O . PRO A 1 80 ? 16.680 4.352 -25.104 1.00 81.25 80 PRO A O 1
ATOM 663 N N . HIS A 1 81 ? 17.617 2.468 -24.299 1.00 79.44 81 HIS A N 1
ATOM 664 C CA . HIS A 1 81 ? 17.928 2.997 -22.967 1.00 79.44 81 HIS A CA 1
ATOM 665 C C . HIS A 1 81 ? 18.652 4.350 -23.027 1.00 79.44 81 HIS A C 1
ATOM 667 O O . HIS A 1 81 ? 18.261 5.303 -22.351 1.00 79.44 81 HIS A O 1
ATOM 673 N N . ASN A 1 82 ? 19.652 4.458 -23.906 1.00 79.75 82 ASN A N 1
ATOM 674 C CA . ASN A 1 82 ? 20.502 5.642 -24.036 1.00 79.75 82 ASN A CA 1
ATOM 675 C C . ASN A 1 82 ? 19.696 6.903 -24.365 1.00 79.75 82 ASN A C 1
ATOM 677 O O . ASN A 1 82 ? 20.001 7.971 -23.845 1.00 79.75 82 ASN A O 1
ATOM 681 N N . PHE A 1 83 ? 18.637 6.783 -25.171 1.00 77.62 83 PHE A N 1
ATOM 682 C CA . PHE A 1 83 ? 17.814 7.927 -25.559 1.00 77.62 83 PHE A CA 1
ATOM 683 C C . PHE A 1 83 ? 17.095 8.545 -24.355 1.00 77.62 83 PHE A C 1
ATOM 685 O O . PHE A 1 83 ? 17.056 9.764 -24.186 1.00 77.62 83 PHE A O 1
ATOM 692 N N . VAL A 1 84 ? 16.558 7.696 -23.480 1.00 75.62 84 VAL A N 1
ATOM 693 C CA . VAL A 1 84 ? 15.869 8.143 -22.268 1.00 75.62 84 VAL A CA 1
ATOM 694 C C . VAL A 1 84 ? 16.874 8.595 -21.211 1.00 75.62 84 VAL A C 1
ATOM 696 O O . VAL A 1 84 ? 16.675 9.639 -20.589 1.00 75.62 84 VAL A O 1
ATOM 699 N N . HIS A 1 85 ? 17.990 7.877 -21.063 1.00 74.69 85 HIS A N 1
ATOM 700 C CA . HIS A 1 85 ? 19.069 8.244 -20.149 1.00 74.69 85 HIS A CA 1
ATOM 701 C C . HIS A 1 85 ? 19.613 9.648 -20.451 1.00 74.69 85 HIS A C 1
ATOM 703 O O . HIS A 1 85 ? 19.725 10.465 -19.541 1.00 74.69 85 HIS A O 1
ATOM 709 N N . TRP A 1 86 ? 19.836 9.983 -21.729 1.00 75.25 86 TRP A N 1
ATOM 710 C CA . TRP A 1 86 ? 20.282 11.316 -22.158 1.00 75.25 86 TRP A CA 1
ATOM 711 C C . TRP A 1 86 ? 19.300 12.437 -21.823 1.00 75.25 86 TRP A C 1
ATOM 713 O O . TRP A 1 86 ? 19.703 13.576 -21.601 1.00 75.25 86 TRP A O 1
ATOM 723 N N . ARG A 1 87 ? 17.997 12.141 -21.805 1.00 78.31 87 ARG A N 1
ATOM 724 C CA . ARG A 1 87 ? 16.975 13.141 -21.482 1.00 78.31 87 ARG A CA 1
ATOM 725 C C . ARG A 1 87 ? 16.866 13.396 -19.979 1.00 78.31 87 ARG A C 1
ATOM 727 O O . ARG A 1 87 ? 16.504 14.506 -19.587 1.00 78.31 87 ARG A O 1
ATOM 734 N N . ILE A 1 88 ? 17.119 12.378 -19.160 1.00 76.12 88 ILE A N 1
ATOM 735 C CA . ILE A 1 88 ? 16.884 12.409 -17.711 1.00 76.12 88 ILE A CA 1
ATOM 736 C C . ILE A 1 88 ? 18.156 12.782 -16.940 1.00 76.12 88 ILE A C 1
ATOM 738 O O . ILE A 1 88 ? 18.091 13.570 -15.994 1.00 76.12 88 ILE A O 1
ATOM 742 N N . VAL A 1 89 ? 19.307 12.238 -17.336 1.00 75.94 89 VAL A N 1
ATOM 743 C CA . VAL A 1 89 ? 20.587 12.405 -16.639 1.00 75.94 89 VAL A CA 1
ATOM 744 C C . VAL A 1 89 ? 21.408 13.499 -17.316 1.00 75.94 89 VAL A C 1
ATOM 746 O O . VAL A 1 89 ? 21.579 13.500 -18.531 1.00 75.94 89 VAL A O 1
ATOM 749 N N . LYS A 1 90 ? 21.910 14.453 -16.522 1.00 68.69 90 LYS A N 1
ATOM 750 C CA . LYS A 1 90 ? 22.665 15.612 -17.029 1.00 68.69 90 LYS A CA 1
ATOM 751 C C . LYS A 1 90 ? 24.138 15.312 -17.329 1.00 68.69 90 LYS A C 1
ATOM 753 O O . LYS A 1 90 ? 24.681 15.929 -18.235 1.00 68.69 90 LYS A O 1
ATOM 758 N N . ASP A 1 91 ? 24.738 14.362 -16.610 1.00 74.06 91 ASP A N 1
ATOM 759 C CA . ASP A 1 91 ? 26.144 13.969 -16.750 1.00 74.06 91 ASP A CA 1
ATOM 760 C C . ASP A 1 91 ? 26.232 12.465 -17.033 1.00 74.06 91 ASP A C 1
ATOM 762 O O . ASP A 1 91 ? 26.052 11.647 -16.132 1.00 74.06 91 ASP A O 1
ATOM 766 N N . ILE A 1 92 ? 26.484 12.097 -18.289 1.00 72.19 92 ILE A N 1
ATOM 767 C CA . ILE A 1 92 ? 26.579 10.697 -18.724 1.00 72.19 92 ILE A CA 1
ATOM 768 C C . ILE A 1 92 ? 28.041 10.262 -18.646 1.00 72.19 92 ILE A C 1
ATOM 770 O O . ILE A 1 92 ? 28.911 10.920 -19.218 1.00 72.19 92 ILE A O 1
ATOM 774 N N . LYS A 1 93 ? 28.327 9.152 -17.960 1.00 73.06 93 LYS A N 1
ATOM 775 C CA . LYS A 1 93 ? 29.682 8.578 -17.917 1.00 73.06 93 LYS A CA 1
ATOM 776 C C . LYS A 1 93 ? 29.869 7.582 -19.061 1.00 73.06 93 LYS A C 1
ATOM 778 O O . LYS A 1 93 ? 28.954 6.831 -19.374 1.00 73.06 93 LYS A O 1
ATOM 783 N N . ASP A 1 94 ? 31.082 7.471 -19.606 1.00 68.44 94 ASP A N 1
ATOM 784 C CA . ASP A 1 94 ? 31.377 6.560 -20.733 1.00 68.44 94 ASP A CA 1
ATOM 785 C C . ASP A 1 94 ? 31.016 5.087 -20.458 1.00 68.44 94 ASP A C 1
ATOM 787 O O . ASP A 1 94 ? 30.693 4.333 -21.371 1.00 68.44 94 ASP A O 1
ATOM 791 N N . LYS A 1 95 ? 31.014 4.674 -19.184 1.00 67.44 95 LYS A N 1
ATOM 792 C CA . LYS A 1 95 ? 30.629 3.318 -18.747 1.00 67.44 95 LYS A CA 1
ATOM 793 C C . LYS A 1 95 ? 29.125 3.026 -18.868 1.00 67.44 95 LYS A C 1
ATOM 795 O O . LYS A 1 95 ? 28.730 1.870 -18.752 1.00 67.44 95 LYS A O 1
ATOM 800 N N . GLU A 1 96 ? 28.304 4.051 -19.075 1.00 63.81 96 GLU A N 1
ATOM 801 C CA . GLU A 1 96 ? 26.839 3.974 -19.168 1.00 63.81 96 GLU A CA 1
ATOM 802 C C . GLU A 1 96 ? 26.355 3.987 -20.632 1.00 63.81 96 GLU A C 1
ATOM 804 O O . GLU A 1 96 ? 25.161 3.883 -20.894 1.00 63.81 96 GLU A O 1
ATOM 809 N N . LEU A 1 97 ? 27.273 4.047 -21.607 1.00 65.44 97 LEU A N 1
ATOM 810 C CA . LEU A 1 97 ? 26.983 4.058 -23.048 1.00 65.44 97 LEU A CA 1
ATOM 811 C C . LEU A 1 97 ? 26.727 2.653 -23.634 1.00 65.44 97 LEU A C 1
ATOM 813 O O . LEU A 1 97 ? 27.126 2.355 -24.760 1.00 65.44 97 LEU A O 1
ATOM 817 N N . ASN A 1 98 ? 26.051 1.774 -22.895 1.00 67.31 98 ASN A N 1
ATOM 818 C CA . ASN A 1 98 ? 25.729 0.426 -23.369 1.00 67.31 98 ASN A CA 1
ATOM 819 C C . ASN A 1 98 ? 24.387 0.424 -24.106 1.00 67.31 98 ASN A C 1
ATOM 821 O O . ASN A 1 98 ? 23.373 0.849 -23.561 1.00 67.31 98 ASN A O 1
ATOM 825 N N . PHE A 1 99 ? 24.357 -0.088 -25.339 1.00 67.12 99 PHE A N 1
ATOM 826 C CA . PHE A 1 99 ? 23.116 -0.253 -26.099 1.00 67.12 99 PHE A CA 1
ATOM 827 C C . PHE A 1 99 ? 22.283 -1.405 -25.534 1.00 67.12 99 PHE A C 1
ATOM 829 O O . PHE A 1 99 ? 22.363 -2.539 -25.997 1.00 67.12 99 PHE A O 1
ATOM 836 N N . ASN A 1 100 ? 21.472 -1.084 -24.533 1.00 74.00 100 ASN A N 1
ATOM 837 C CA . ASN A 1 100 ? 20.532 -2.007 -23.921 1.00 74.00 100 ASN A CA 1
ATOM 838 C C . ASN A 1 100 ? 19.092 -1.546 -24.158 1.00 74.00 100 ASN A C 1
ATOM 840 O O . ASN A 1 100 ? 18.812 -0.355 -24.348 1.00 74.00 100 ASN A O 1
ATOM 844 N N . LYS A 1 101 ? 18.168 -2.508 -24.115 1.00 71.12 101 LYS A N 1
ATOM 845 C CA . LYS A 1 101 ? 16.745 -2.197 -23.990 1.00 71.12 101 LYS A CA 1
ATOM 846 C C . LYS A 1 101 ? 16.502 -1.541 -22.641 1.00 71.12 101 LYS A C 1
ATOM 848 O O . LYS A 1 101 ? 17.165 -1.857 -21.653 1.00 71.12 101 LYS A O 1
ATOM 853 N N . ILE A 1 102 ? 15.572 -0.604 -22.621 1.00 74.06 102 ILE A N 1
ATOM 854 C CA . ILE A 1 102 ? 15.217 0.100 -21.403 1.00 74.06 102 ILE A CA 1
ATOM 855 C C . ILE A 1 102 ? 14.432 -0.815 -20.457 1.00 74.06 102 ILE A C 1
ATOM 857 O O . ILE A 1 102 ? 13.517 -1.525 -20.872 1.00 74.06 102 ILE A O 1
ATOM 861 N N . ASP A 1 103 ? 14.810 -0.800 -19.182 1.00 78.12 103 ASP A N 1
ATOM 862 C CA . ASP A 1 103 ? 14.077 -1.467 -18.113 1.00 78.12 103 ASP A CA 1
ATOM 863 C C . ASP A 1 103 ? 13.942 -0.494 -16.943 1.00 78.12 103 ASP A C 1
ATOM 865 O O . ASP A 1 103 ? 14.940 -0.045 -16.378 1.00 78.12 103 ASP A O 1
ATOM 869 N N . PHE A 1 104 ? 12.702 -0.142 -16.620 1.00 77.31 104 PHE A N 1
ATOM 870 C CA . PHE A 1 104 ? 12.339 0.610 -15.421 1.00 77.31 104 PHE A CA 1
ATOM 871 C C . PHE A 1 104 ? 11.520 -0.269 -14.480 1.00 77.31 104 PHE A C 1
ATOM 873 O O . PHE A 1 104 ? 10.546 0.192 -13.888 1.00 77.31 104 PHE A O 1
ATOM 880 N N . SER A 1 105 ? 11.868 -1.553 -14.364 1.00 78.56 105 SER A N 1
ATOM 881 C CA . SER A 1 105 ? 11.309 -2.401 -13.318 1.00 78.56 105 SER A CA 1
ATOM 882 C C . SER A 1 105 ? 11.556 -1.744 -11.964 1.00 78.56 105 SER A C 1
ATOM 884 O O . SER A 1 105 ? 12.702 -1.485 -11.604 1.00 78.56 105 SER A O 1
ATOM 886 N N . VAL A 1 106 ? 10.478 -1.471 -11.238 1.00 79.62 106 VAL A N 1
ATOM 887 C CA . VAL A 1 106 ? 10.536 -0.922 -9.885 1.00 79.62 106 VAL A CA 1
ATOM 888 C C . VAL A 1 106 ? 10.216 -2.054 -8.929 1.00 79.62 106 VAL A C 1
ATOM 890 O O . VAL A 1 106 ? 9.197 -2.724 -9.093 1.00 79.62 106 VAL A O 1
ATOM 893 N N . ASP A 1 107 ? 11.054 -2.262 -7.921 1.00 81.88 107 ASP A N 1
ATOM 894 C CA . ASP A 1 107 ? 10.770 -3.261 -6.897 1.00 81.88 107 ASP A CA 1
ATOM 895 C C . ASP A 1 107 ? 9.694 -2.761 -5.929 1.00 81.88 107 ASP A C 1
ATOM 897 O O . ASP A 1 107 ? 9.642 -1.582 -5.568 1.00 81.88 107 ASP A O 1
ATOM 901 N N . LYS A 1 108 ? 8.872 -3.681 -5.403 1.00 78.81 108 LYS A N 1
ATOM 902 C CA . LYS A 1 108 ? 7.886 -3.348 -4.355 1.00 78.81 108 LYS A CA 1
ATOM 903 C C . LYS A 1 108 ? 8.526 -2.633 -3.164 1.00 78.81 108 LYS A C 1
ATOM 905 O O . LYS A 1 108 ? 7.910 -1.745 -2.585 1.00 78.81 108 LYS A O 1
ATOM 910 N N . LYS A 1 109 ? 9.773 -2.995 -2.841 1.00 81.00 109 LYS A N 1
ATOM 911 C CA . LYS A 1 109 ? 10.548 -2.376 -1.766 1.00 81.00 109 LYS A CA 1
ATOM 912 C C . LYS A 1 109 ? 10.873 -0.907 -2.050 1.00 81.00 109 LYS A C 1
ATOM 914 O O . LYS A 1 109 ? 10.749 -0.074 -1.162 1.00 81.00 109 LYS A O 1
ATOM 919 N N . GLU A 1 110 ? 11.232 -0.567 -3.288 1.00 79.19 110 GLU A N 1
ATOM 920 C CA . GLU A 1 110 ? 11.495 0.828 -3.657 1.00 79.19 110 GLU A CA 1
ATOM 921 C C . GLU A 1 110 ? 10.236 1.685 -3.520 1.00 79.19 110 GLU A C 1
ATOM 923 O O . GLU A 1 110 ? 10.318 2.838 -3.098 1.00 79.19 110 GLU A O 1
ATOM 928 N N . ILE A 1 111 ? 9.066 1.120 -3.823 1.00 81.50 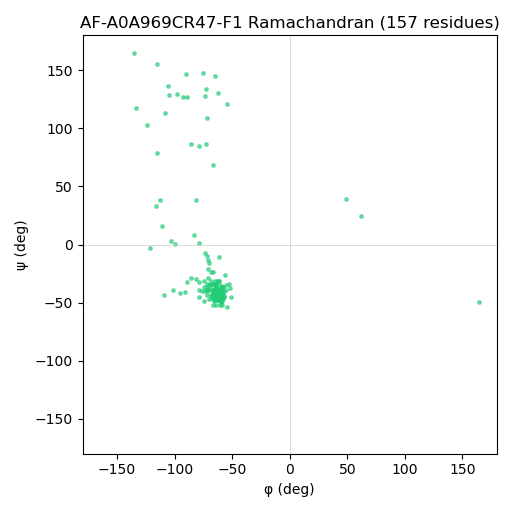111 ILE A N 1
ATOM 929 C CA . ILE A 1 111 ? 7.784 1.804 -3.636 1.00 81.50 111 ILE A CA 1
ATOM 930 C C . ILE A 1 111 ? 7.464 1.952 -2.150 1.00 81.50 111 ILE A C 1
ATOM 932 O O . ILE A 1 111 ? 7.136 3.060 -1.731 1.00 81.50 111 ILE A O 1
ATOM 936 N N . SER A 1 112 ? 7.615 0.899 -1.342 1.00 79.31 112 SER A N 1
ATOM 937 C CA . SER A 1 112 ? 7.327 0.964 0.097 1.00 79.31 112 SER A CA 1
ATOM 938 C C . SER A 1 112 ? 8.265 1.895 0.867 1.00 79.31 112 SER A C 1
ATOM 940 O O . SER A 1 112 ? 7.845 2.582 1.793 1.00 79.31 112 SER A O 1
ATOM 942 N N . ASP A 1 113 ? 9.534 1.980 0.460 1.00 77.38 113 ASP A N 1
ATOM 943 C CA . ASP A 1 113 ? 10.518 2.865 1.096 1.00 77.38 113 ASP A CA 1
ATOM 944 C C . ASP A 1 113 ? 10.202 4.354 0.844 1.00 77.38 113 ASP A C 1
ATOM 946 O O . ASP A 1 113 ? 10.602 5.241 1.610 1.00 77.38 113 ASP A O 1
ATOM 950 N N . ASN A 1 114 ? 9.466 4.633 -0.234 1.00 70.75 114 ASN A N 1
ATOM 951 C CA . ASN A 1 114 ? 9.132 5.970 -0.706 1.00 70.75 114 ASN A CA 1
ATOM 952 C C . ASN A 1 114 ? 7.699 6.396 -0.332 1.00 70.75 114 ASN A C 1
ATOM 954 O O . ASN A 1 114 ? 7.483 7.554 0.036 1.00 70.75 114 ASN A O 1
ATOM 958 N N . LEU A 1 115 ? 6.728 5.487 -0.402 1.00 75.62 115 LEU A N 1
ATOM 959 C CA . LEU A 1 115 ? 5.316 5.742 -0.141 1.00 75.62 115 LEU A CA 1
ATOM 960 C C . LEU A 1 115 ? 4.914 5.084 1.179 1.00 75.62 115 LEU A C 1
ATOM 962 O O . LEU A 1 115 ? 4.903 3.861 1.268 1.00 75.62 115 LEU A O 1
ATOM 966 N N . SER A 1 116 ? 4.587 5.894 2.191 1.00 67.88 116 SER A N 1
ATOM 967 C CA . SER A 1 116 ? 4.261 5.389 3.529 1.00 67.88 116 SER A CA 1
ATOM 968 C C . SER A 1 116 ? 3.024 6.044 4.147 1.00 67.88 116 SER A C 1
ATOM 970 O O . SER A 1 116 ? 2.593 7.121 3.733 1.00 67.88 116 SER A O 1
ATOM 972 N N . ALA A 1 117 ? 2.478 5.449 5.206 1.00 56.34 117 ALA A N 1
ATOM 973 C CA . ALA A 1 117 ? 1.371 5.996 5.990 1.00 56.34 117 ALA A CA 1
ATOM 974 C C . ALA A 1 117 ? 1.701 7.340 6.648 1.00 56.34 117 ALA A C 1
ATOM 976 O O . ALA A 1 117 ? 0.804 8.005 7.156 1.00 56.34 117 ALA A O 1
ATOM 977 N N . ASN A 1 118 ? 2.971 7.764 6.645 1.00 65.31 118 ASN A N 1
ATOM 978 C CA . ASN A 1 118 ? 3.341 9.104 7.067 1.00 65.31 118 ASN A CA 1
ATOM 979 C C . ASN A 1 118 ? 2.867 10.096 5.992 1.00 65.31 118 ASN A C 1
ATOM 981 O O . ASN A 1 118 ? 3.495 10.181 4.924 1.00 65.31 118 ASN A O 1
ATOM 985 N N . PRO A 1 119 ? 1.829 10.910 6.274 1.00 59.69 119 PRO A N 1
ATOM 986 C CA . PRO A 1 119 ? 1.277 11.821 5.285 1.00 59.69 119 PRO A CA 1
ATOM 987 C C . PRO A 1 119 ? 2.356 12.773 4.774 1.00 59.69 119 PRO A C 1
ATOM 989 O O . PRO A 1 119 ? 2.419 13.046 3.583 1.00 59.69 119 PRO A O 1
ATOM 992 N N . TYR A 1 120 ? 3.287 13.214 5.626 1.00 59.69 120 TYR A N 1
ATOM 993 C CA . TYR A 1 120 ? 4.361 14.128 5.240 1.00 59.69 120 TYR A CA 1
ATOM 994 C C . TYR A 1 120 ? 5.357 13.522 4.250 1.00 59.69 120 TYR A C 1
ATOM 996 O O . TYR A 1 120 ? 5.785 14.224 3.329 1.00 59.69 120 TYR A O 1
ATOM 1004 N N . LYS A 1 121 ? 5.718 12.238 4.399 1.00 63.62 121 LYS A N 1
ATOM 1005 C CA . LYS A 1 121 ? 6.566 11.540 3.415 1.00 63.62 121 LYS A CA 1
ATOM 1006 C C . LYS A 1 121 ? 5.838 11.414 2.082 1.00 63.62 121 LYS A C 1
ATOM 1008 O O . LYS A 1 121 ? 6.382 11.805 1.049 1.00 63.62 121 LYS A O 1
ATOM 1013 N N . THR A 1 122 ? 4.588 10.974 2.127 1.00 61.38 122 THR A N 1
ATOM 1014 C CA . THR A 1 122 ? 3.772 10.723 0.938 1.00 61.38 122 THR A CA 1
ATOM 1015 C C . THR A 1 122 ? 3.435 12.016 0.194 1.00 61.38 122 THR A C 1
ATOM 1017 O O . THR A 1 122 ? 3.662 12.112 -1.009 1.00 61.38 122 THR A O 1
ATOM 1020 N N . ILE A 1 123 ? 3.066 13.090 0.896 1.00 63.47 123 ILE A N 1
ATOM 1021 C CA . ILE A 1 123 ? 2.878 14.432 0.319 1.00 63.47 123 ILE A CA 1
ATOM 1022 C C . ILE A 1 123 ? 4.167 14.945 -0.325 1.00 63.47 123 ILE A C 1
ATOM 1024 O O . ILE A 1 123 ? 4.122 15.545 -1.398 1.00 63.47 123 ILE A O 1
ATOM 1028 N N . LYS A 1 124 ? 5.329 14.748 0.312 1.00 64.44 124 LYS A N 1
ATOM 1029 C CA . LYS A 1 124 ? 6.617 15.168 -0.259 1.00 64.44 124 LYS A CA 1
ATOM 1030 C C . LYS A 1 124 ? 6.923 14.404 -1.548 1.00 64.44 124 LYS A C 1
ATOM 1032 O O . LYS A 1 124 ? 7.456 15.002 -2.483 1.00 64.44 124 LYS A O 1
ATOM 1037 N N . LEU A 1 125 ? 6.552 13.126 -1.612 1.00 62.34 125 LEU A N 1
ATOM 1038 C CA . LEU A 1 125 ? 6.693 12.304 -2.806 1.00 62.34 125 LEU A CA 1
ATOM 1039 C C . LEU A 1 125 ? 5.787 12.794 -3.943 1.00 62.34 125 LEU A C 1
ATOM 1041 O O . LEU A 1 125 ? 6.281 13.123 -5.022 1.00 62.34 125 LEU A O 1
ATOM 1045 N N . PHE A 1 126 ? 4.493 12.976 -3.666 1.00 58.84 126 PHE A N 1
ATOM 1046 C CA . PHE A 1 126 ? 3.534 13.511 -4.634 1.00 58.84 126 PHE A CA 1
ATOM 1047 C C . PHE A 1 126 ? 3.926 14.916 -5.120 1.00 58.84 126 PHE A C 1
ATOM 1049 O O . PHE A 1 126 ? 3.886 15.183 -6.318 1.00 58.84 126 PHE A O 1
ATOM 1056 N N . LYS A 1 127 ? 4.423 15.794 -4.234 1.00 61.44 127 LYS A N 1
ATOM 1057 C CA . LYS A 1 127 ? 4.960 17.121 -4.605 1.00 61.44 127 LYS A CA 1
ATOM 1058 C C . LYS A 1 127 ? 6.187 17.048 -5.518 1.00 61.44 127 LYS A C 1
ATOM 1060 O O . LYS A 1 127 ? 6.413 17.966 -6.305 1.00 61.44 127 LYS A O 1
ATOM 1065 N N . ARG A 1 128 ? 7.012 16.005 -5.388 1.00 57.88 128 ARG A N 1
ATOM 1066 C CA . ARG A 1 128 ? 8.222 15.812 -6.201 1.00 57.88 128 ARG A CA 1
ATOM 1067 C C . ARG A 1 128 ? 7.889 15.266 -7.591 1.00 57.88 128 ARG A C 1
ATOM 1069 O O . ARG A 1 128 ? 8.524 15.696 -8.550 1.00 57.88 128 ARG A O 1
ATOM 1076 N N . GLN A 1 129 ? 6.921 14.353 -7.694 1.00 52.78 129 GLN A N 1
ATOM 1077 C CA . GLN A 1 129 ? 6.550 13.685 -8.951 1.00 52.78 129 GLN A CA 1
ATOM 1078 C C . GLN A 1 129 ? 5.473 14.418 -9.765 1.00 52.78 129 GLN A C 1
ATOM 1080 O O . GLN A 1 129 ? 5.540 14.396 -10.989 1.00 52.78 129 GLN A O 1
ATOM 1085 N N . PHE A 1 130 ? 4.534 15.120 -9.126 1.00 51.88 130 PHE A N 1
ATOM 1086 C CA . PHE A 1 130 ? 3.411 15.783 -9.797 1.00 51.88 130 PHE A CA 1
ATOM 1087 C C . PHE A 1 130 ? 3.516 17.305 -9.637 1.00 51.88 130 PHE A C 1
ATOM 1089 O O . PHE A 1 130 ? 2.877 17.926 -8.787 1.00 51.88 130 PHE A 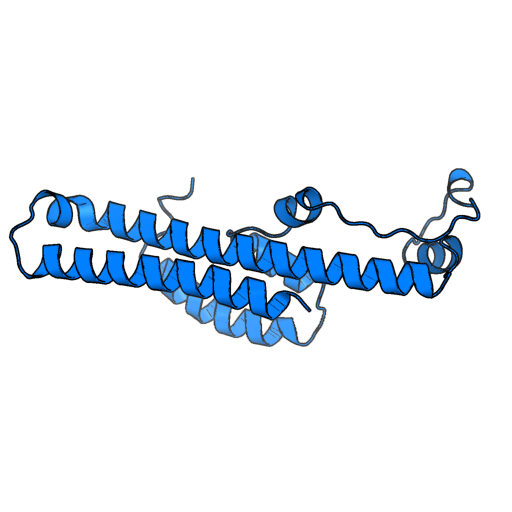O 1
ATOM 1096 N N . LYS A 1 131 ? 4.375 17.932 -10.448 1.00 50.78 131 LYS A N 1
ATOM 1097 C CA . LYS A 1 131 ? 4.512 19.396 -10.504 1.00 50.78 131 LYS A CA 1
ATOM 1098 C C . LYS A 1 131 ? 3.379 20.011 -11.335 1.00 50.78 131 LYS A C 1
ATOM 1100 O O . LYS A 1 131 ? 3.574 20.247 -12.522 1.00 50.78 131 LYS A O 1
ATOM 1105 N N . SER A 1 132 ? 2.217 20.254 -10.723 1.00 47.94 132 SER A N 1
ATOM 1106 C CA . SER A 1 132 ? 1.431 21.506 -10.867 1.00 47.94 132 SER A CA 1
ATOM 1107 C C . SER A 1 132 ? -0.015 21.368 -10.369 1.00 47.94 132 SER A C 1
ATOM 1109 O O . SER A 1 132 ? -0.432 22.172 -9.547 1.00 47.94 132 SER A O 1
ATOM 1111 N N . GLU A 1 133 ? -0.762 20.342 -10.777 1.00 47.19 133 GLU A N 1
ATOM 1112 C CA . GLU A 1 133 ? -2.220 20.284 -10.529 1.00 47.19 133 GLU A CA 1
ATOM 1113 C C . GLU A 1 133 ? -2.596 19.580 -9.212 1.00 47.19 133 GLU A C 1
ATOM 1115 O O . GLU A 1 133 ? -3.405 20.082 -8.432 1.00 47.19 133 GLU A O 1
ATOM 1120 N N . VAL A 1 134 ? -1.924 18.473 -8.882 1.00 47.47 134 VAL A N 1
ATOM 1121 C CA . VAL A 1 134 ? -2.133 17.725 -7.621 1.00 47.47 134 VAL A CA 1
ATOM 1122 C C . VAL A 1 134 ? -1.688 18.541 -6.397 1.00 47.47 134 VAL A C 1
ATOM 1124 O O . VAL A 1 134 ? -2.170 18.353 -5.280 1.00 47.47 134 VAL A O 1
ATOM 1127 N N . GLN A 1 135 ? -0.778 19.496 -6.604 1.00 43.78 135 GLN A N 1
ATOM 1128 C CA . GLN A 1 135 ? -0.209 20.316 -5.542 1.00 43.78 135 GLN A CA 1
ATOM 1129 C C . GLN A 1 135 ? -1.254 21.213 -4.874 1.00 43.78 135 GLN A C 1
ATOM 1131 O O . GLN A 1 135 ? -1.154 21.437 -3.674 1.00 43.78 135 GLN A O 1
ATOM 1136 N N . GLN A 1 136 ? -2.246 21.704 -5.616 1.00 45.84 136 GLN A N 1
ATOM 1137 C CA . GLN A 1 136 ? -3.227 22.658 -5.102 1.00 45.84 136 GLN A CA 1
ATOM 1138 C C . GLN A 1 136 ? -4.306 21.956 -4.267 1.00 45.84 136 GLN A C 1
ATOM 1140 O O . GLN A 1 136 ? -4.541 22.343 -3.124 1.00 45.84 136 GLN A O 1
ATOM 1145 N N . VAL A 1 137 ? -4.829 20.833 -4.772 1.00 52.47 137 VAL A N 1
ATOM 1146 C CA . VAL A 1 137 ? -5.804 19.981 -4.067 1.00 52.47 137 VAL A CA 1
ATOM 1147 C C . VAL A 1 137 ? -5.216 19.423 -2.766 1.00 52.47 137 VAL A C 1
ATOM 1149 O O . VAL A 1 137 ? -5.805 19.578 -1.699 1.00 52.47 137 VAL A O 1
ATOM 1152 N N . LEU A 1 138 ? -3.992 18.875 -2.813 1.00 47.91 138 LEU A N 1
ATOM 1153 C CA . LEU A 1 138 ? -3.338 18.345 -1.614 1.00 47.91 138 LEU A CA 1
ATOM 1154 C C . LEU A 1 138 ? -3.016 19.428 -0.577 1.00 47.91 138 LEU A C 1
ATOM 1156 O O . LEU A 1 138 ? -2.973 19.111 0.609 1.00 47.91 138 LEU A O 1
ATOM 1160 N N . MET A 1 139 ? -2.728 20.673 -0.976 1.00 49.94 139 MET A N 1
ATOM 1161 C CA . MET A 1 139 ? -2.398 21.756 -0.032 1.00 49.94 139 MET A CA 1
ATOM 1162 C C . MET A 1 139 ? -3.635 22.269 0.714 1.00 49.94 139 MET A C 1
ATOM 1164 O O . MET A 1 139 ? -3.523 22.572 1.905 1.00 49.94 139 MET A O 1
ATOM 1168 N N . ASP A 1 140 ? -4.791 22.324 0.053 1.00 53.22 140 ASP A N 1
ATOM 1169 C CA . ASP A 1 140 ? -6.047 22.752 0.675 1.00 53.22 140 ASP A CA 1
ATOM 1170 C C . ASP A 1 140 ? -6.583 21.689 1.647 1.00 53.22 140 ASP A C 1
ATOM 1172 O O . ASP A 1 140 ? -6.902 22.010 2.796 1.00 53.22 140 ASP A O 1
ATOM 1176 N N . GLU A 1 141 ? -6.541 20.407 1.268 1.00 52.53 141 GLU A N 1
ATOM 1177 C CA . GLU A 1 141 ? -6.917 19.299 2.159 1.00 52.53 141 GLU A CA 1
ATOM 1178 C C . GLU A 1 141 ? -5.922 19.108 3.315 1.00 52.53 141 GLU A C 1
ATOM 1180 O O . GLU A 1 141 ? -6.325 18.852 4.452 1.00 52.53 141 GLU A O 1
ATOM 1185 N N . ASN A 1 142 ? -4.620 19.338 3.094 1.00 51.16 142 ASN A N 1
ATOM 1186 C CA . ASN A 1 142 ? -3.623 19.314 4.173 1.00 51.16 142 ASN A CA 1
ATOM 1187 C C . ASN A 1 142 ? -3.874 20.363 5.250 1.00 51.16 142 ASN A C 1
ATOM 1189 O O . ASN A 1 142 ? -3.510 20.155 6.405 1.00 51.16 142 ASN A O 1
ATOM 1193 N N . LYS A 1 143 ? -4.453 21.508 4.889 1.00 54.94 143 LYS A N 1
ATOM 1194 C CA . LYS A 1 143 ? -4.769 22.570 5.847 1.00 54.94 143 LYS A CA 1
ATOM 1195 C C . LYS A 1 143 ? -5.893 22.139 6.792 1.00 54.94 143 LYS A C 1
ATOM 1197 O O . LYS A 1 143 ? -5.871 22.498 7.969 1.00 54.94 143 LYS A O 1
ATOM 1202 N N . ILE A 1 144 ? -6.836 21.350 6.277 1.00 54.16 144 ILE A N 1
ATOM 1203 C CA . ILE A 1 144 ? -7.950 20.762 7.026 1.00 54.16 144 ILE A CA 1
ATOM 1204 C C . ILE A 1 144 ? -7.444 19.606 7.894 1.00 54.16 144 ILE A C 1
ATOM 1206 O O . ILE A 1 144 ? -7.687 19.607 9.099 1.00 54.16 144 ILE A O 1
ATOM 1210 N N . LEU A 1 145 ? -6.664 18.684 7.319 1.00 45.62 145 LEU A N 1
ATOM 1211 C CA . LEU A 1 145 ? -6.072 17.563 8.052 1.00 45.62 145 LEU A CA 1
ATOM 1212 C C . LEU A 1 145 ? -5.138 18.046 9.167 1.00 45.62 145 LEU A C 1
ATOM 1214 O O . LEU A 1 145 ? -5.265 17.583 10.292 1.00 45.62 145 LEU A O 1
ATOM 1218 N N . ARG A 1 146 ? -4.266 19.033 8.915 1.00 51.28 146 ARG A N 1
ATOM 1219 C CA . ARG A 1 146 ? -3.422 19.635 9.966 1.00 51.28 146 ARG A CA 1
ATOM 1220 C C . ARG A 1 146 ? -4.245 20.220 11.102 1.00 51.28 146 ARG A C 1
ATOM 1222 O O . ARG A 1 146 ? -3.965 19.918 12.252 1.00 51.28 146 ARG A O 1
ATOM 1229 N N . LYS A 1 147 ? -5.298 20.985 10.798 1.00 55.00 147 LYS A N 1
ATOM 1230 C CA . LYS A 1 147 ? -6.208 21.490 11.837 1.00 55.00 147 LYS A CA 1
ATOM 1231 C C . LYS A 1 147 ? -6.848 20.356 12.640 1.00 55.00 147 LYS A C 1
ATOM 1233 O O . LYS A 1 147 ? -6.933 20.478 13.855 1.00 55.00 147 LYS A O 1
ATOM 1238 N N . ALA A 1 148 ? -7.261 19.269 11.988 1.00 48.91 148 ALA A N 1
ATOM 1239 C CA . ALA A 1 148 ? -7.848 18.112 12.659 1.00 48.91 148 ALA A CA 1
ATOM 1240 C C . ALA A 1 148 ? -6.831 17.390 13.567 1.00 48.91 148 ALA A C 1
ATOM 1242 O O . ALA A 1 148 ? -7.114 17.182 14.745 1.00 48.91 148 ALA A O 1
ATOM 1243 N N . PHE A 1 149 ? -5.626 17.097 13.068 1.00 43.56 149 PHE A N 1
ATOM 1244 C CA . PHE A 1 149 ? -4.570 16.411 13.824 1.00 43.56 149 PHE A CA 1
ATOM 1245 C C . PHE A 1 149 ? -3.985 17.259 14.966 1.00 43.56 149 PHE A C 1
ATOM 1247 O O . PHE A 1 149 ? -3.746 16.728 16.052 1.00 43.56 149 PHE A O 1
ATOM 1254 N N . ASP A 1 150 ? -3.815 18.569 14.763 1.00 50.28 150 ASP A N 1
ATOM 1255 C CA . ASP A 1 150 ? -3.303 19.493 15.785 1.00 50.28 150 ASP A CA 1
ATOM 1256 C C . ASP A 1 150 ? -4.345 19.750 16.889 1.00 50.28 150 ASP A C 1
ATOM 1258 O O . ASP A 1 150 ? -3.991 19.885 18.059 1.00 50.28 150 ASP A O 1
ATOM 1262 N N . SER A 1 151 ? -5.642 19.764 16.549 1.00 53.03 151 SER A N 1
ATOM 1263 C CA . SER A 1 151 ? -6.728 19.956 17.525 1.00 53.03 151 SER A 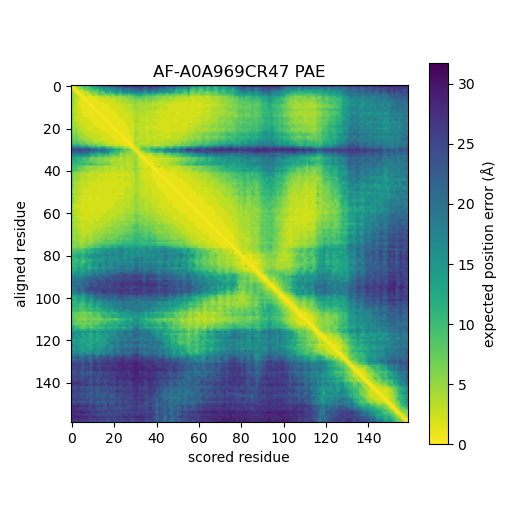CA 1
ATOM 1264 C C . SER A 1 151 ? -6.955 18.763 18.463 1.00 53.03 151 SER A C 1
ATOM 1266 O O . SER A 1 151 ? -7.519 18.943 19.539 1.00 53.03 151 SER A O 1
ATOM 1268 N N . GLN A 1 152 ? -6.507 17.561 18.080 1.00 47.84 152 GLN A N 1
ATOM 1269 C CA . GLN A 1 152 ? -6.715 16.324 18.845 1.00 47.84 152 GLN A CA 1
ATOM 1270 C C . GLN A 1 152 ? -5.474 15.841 19.620 1.00 47.84 152 GLN A C 1
ATOM 1272 O O . GLN A 1 152 ? -5.527 14.790 20.252 1.00 47.84 152 GLN A O 1
ATOM 1277 N N . GLY A 1 153 ? -4.351 16.573 19.598 1.00 41.78 153 GLY A N 1
ATOM 1278 C CA . GLY A 1 153 ? -3.155 16.206 20.374 1.00 41.78 153 GLY A CA 1
ATOM 1279 C C . GLY A 1 153 ? -2.539 14.848 19.995 1.00 41.78 153 GLY A C 1
ATOM 1280 O O . GLY A 1 153 ? -1.863 14.227 20.811 1.00 41.78 153 GLY A O 1
ATOM 1281 N N . ILE A 1 154 ? -2.760 14.371 18.764 1.00 43.06 154 ILE A N 1
ATOM 1282 C CA . ILE A 1 154 ? -2.357 13.026 18.304 1.00 43.06 154 ILE A CA 1
ATOM 1283 C C . ILE A 1 154 ? -0.823 12.894 18.157 1.00 43.06 154 ILE A C 1
ATOM 1285 O O . ILE A 1 154 ? -0.287 11.787 18.137 1.00 43.06 154 ILE A O 1
ATOM 1289 N N . PHE A 1 155 ? -0.090 14.012 18.127 1.00 42.81 155 PHE A N 1
ATOM 1290 C CA . PHE A 1 155 ? 1.357 14.050 17.883 1.00 42.81 155 PHE A CA 1
ATOM 1291 C C . PHE A 1 155 ? 2.254 13.528 19.019 1.00 42.81 155 PHE A C 1
ATOM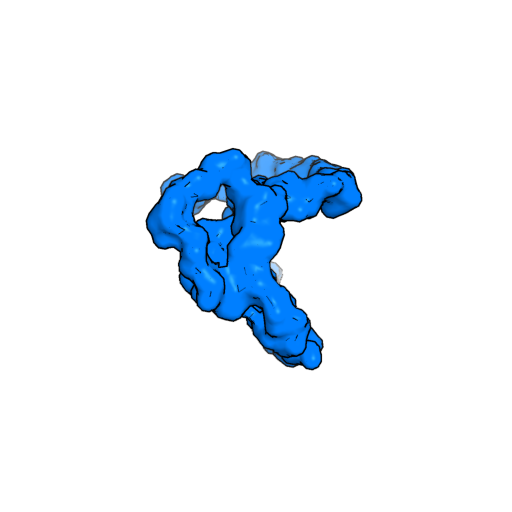 1293 O O . PHE A 1 155 ? 3.434 13.321 18.765 1.00 42.81 155 PHE A O 1
ATOM 1300 N N . SER A 1 156 ? 1.754 13.252 20.231 1.00 42.12 156 SER A N 1
ATOM 1301 C CA . SER A 1 156 ? 2.613 12.741 21.322 1.00 42.12 156 SER A CA 1
ATOM 1302 C C . SER A 1 156 ? 2.867 11.224 21.299 1.00 42.12 156 SER A C 1
ATOM 1304 O O . SER A 1 156 ? 3.403 10.684 22.262 1.00 42.12 156 SER A O 1
ATOM 1306 N N . VAL A 1 157 ? 2.451 10.515 20.242 1.00 40.56 157 VAL A N 1
ATOM 1307 C CA . VAL A 1 157 ? 2.448 9.034 20.202 1.00 40.56 157 VAL A CA 1
ATOM 1308 C C . VAL A 1 157 ? 3.300 8.459 19.064 1.00 40.56 157 VAL A C 1
ATOM 1310 O O . VAL A 1 157 ? 3.400 7.247 18.930 1.00 40.56 157 VAL A O 1
ATOM 1313 N N . CYS A 1 158 ? 3.894 9.303 18.219 1.00 32.75 158 CYS A N 1
ATOM 1314 C CA . CYS A 1 158 ? 4.686 8.864 17.063 1.00 32.75 158 CYS A CA 1
ATOM 1315 C C . CYS A 1 158 ? 6.168 9.267 17.157 1.00 32.75 158 CYS A C 1
ATOM 1317 O O . CYS A 1 158 ? 6.775 9.521 16.117 1.00 32.75 158 CYS A O 1
ATOM 1319 N N . ASP A 1 159 ? 6.716 9.312 18.375 1.00 31.12 159 ASP A N 1
ATOM 1320 C CA . ASP A 1 159 ? 8.165 9.271 18.627 1.00 31.12 159 ASP A CA 1
ATOM 1321 C C . ASP A 1 159 ? 8.572 7.875 19.123 1.00 31.12 159 ASP A C 1
ATOM 1323 O O . ASP A 1 159 ? 7.855 7.330 19.998 1.00 31.12 159 ASP A O 1
#

Foldseek 3Di:
DCLVVLCVVLVVVVVVLVVVVVVLVCCCPPPPPVVSVVCVVVVVLVSLVSNLQSVQVSVLVVVLVVQVVVQVVQLVVQDWQVVVCVVPPPDDDPVNPDRDGDGPNDDSVNSSVQGGSPVVSNLVSCCVPPPDDVVVVSVVVVVVVCCVCVVVVVPVPPD

pLDDT: mean 73.99, std 16.06, range [31.12, 96.25]